Protein AF-A0A5B8VQQ8-F1 (afdb_monomer_lite)

Radius of gyration: 21.77 Å; chains: 1; bounding box: 50×28×65 Å

pLDDT: mean 85.24, std 14.58, range [33.19, 98.25]

InterPro domains:
  IPR009620 Uncharacterised protein family UPF0236 [PF06782] (16-165)

Foldseek 3Di:
DDDPPPPPPPPAAEDEEQLDPVVVVVCCVVPVRHQAAYAPVSLLVLLLVLCVVPDDPVVSVVVSVVCSVCLLQLNLVVVLVVLVVSCVVCVVSVVSSVVSSVSSVVCSSNSSNNVCVVVVHDRHCVVVVVCCCVLQCVPQVDPPDDDDPVRSVVSSVCSCCVVVVVNVVVVVVVVVVD

Organism: NCBI:txid496057

Secondary structure (DSSP, 8-state):
----GGGS--PPPEEEE---HHHHHHHHHH-TT-EEEE-HHHHHHHHHHHHTTTS-HHHHHHHHHHHHHHHHTT-HHHHHHHHHHHHHH-GGGHHHHHHHHHHHHHHGGG--HHHHHHTT---SSHHHHHHHIIIIIHHHSSTT----HHHHHHHHHHHHHHHTT-HHHHHHHHHHH-

Sequence (178 aa):
MEAHIDEIPKKKRVFLCDGATWIWNRVEDSYQDSVQIVDYFHAKEHLSDVVSPILTKQEKSGWLKGQEAHLFQDDVQAVIKELNRLKKIQPKQEDLLEREINYFTKHEHRMQYGSFRKKGYLIGSGPIESAHRKVIQQRLKLSGQRWTMAGLQAMVTLRVAYLSGEWPLLIDLIKKAS

Structure (mmCIF, N/CA/C/O backbone):
data_AF-A0A5B8VQQ8-F1
#
_entry.id   AF-A0A5B8VQQ8-F1
#
loop_
_atom_site.group_PDB
_atom_site.id
_atom_site.type_symbol
_atom_site.label_atom_id
_atom_site.label_alt_id
_atom_site.label_comp_id
_atom_site.label_asym_id
_atom_site.label_entity_id
_atom_site.label_seq_id
_atom_site.pdbx_PDB_ins_code
_atom_site.Cartn_x
_atom_site.Cartn_y
_atom_site.Cartn_z
_atom_site.occupancy
_atom_site.B_iso_or_equiv
_atom_site.auth_seq_id
_atom_site.auth_comp_id
_atom_site.auth_asym_id
_atom_site.auth_atom_id
_atom_site.pdbx_PDB_model_num
ATOM 1 N N . MET A 1 1 ? 13.885 5.210 -44.128 1.00 33.25 1 MET A N 1
ATOM 2 C CA . MET A 1 1 ? 13.246 3.941 -43.727 1.00 33.25 1 MET A CA 1
ATOM 3 C C . MET A 1 1 ? 12.610 4.193 -42.373 1.00 33.25 1 MET A C 1
ATOM 5 O O . MET A 1 1 ? 13.240 3.985 -41.344 1.00 33.25 1 MET A O 1
ATOM 9 N N . GLU A 1 2 ? 11.432 4.811 -42.398 1.00 33.19 2 GLU A N 1
ATOM 10 C CA . GLU A 1 2 ? 10.633 5.096 -41.207 1.00 33.19 2 GLU A CA 1
ATOM 11 C C . GLU A 1 2 ? 10.050 3.770 -40.725 1.00 33.19 2 GLU A C 1
ATOM 13 O O . GLU A 1 2 ? 9.236 3.151 -41.406 1.00 33.19 2 GLU A O 1
ATOM 18 N N . ALA A 1 3 ? 10.546 3.274 -39.594 1.00 33.41 3 ALA A N 1
ATOM 19 C CA . ALA A 1 3 ? 9.951 2.122 -38.944 1.00 33.41 3 ALA A CA 1
ATOM 20 C C . ALA A 1 3 ? 8.614 2.572 -38.343 1.00 33.41 3 ALA A C 1
ATOM 22 O O . ALA A 1 3 ? 8.590 3.301 -37.353 1.00 33.41 3 ALA A O 1
ATOM 23 N N . HIS A 1 4 ? 7.517 2.162 -38.978 1.00 34.03 4 HIS A N 1
ATOM 24 C CA . HIS A 1 4 ? 6.164 2.289 -38.452 1.00 34.03 4 HIS A CA 1
ATOM 25 C C . HIS A 1 4 ? 6.105 1.703 -37.033 1.00 34.03 4 HIS A C 1
ATOM 27 O O . HIS A 1 4 ? 6.290 0.506 -36.829 1.00 34.03 4 HIS A O 1
ATOM 33 N N . ILE A 1 5 ? 5.844 2.561 -36.044 1.00 44.19 5 ILE A N 1
ATOM 34 C CA . ILE A 1 5 ? 5.655 2.198 -34.625 1.00 44.19 5 ILE A CA 1
ATOM 35 C C . ILE A 1 5 ? 4.228 1.634 -34.396 1.00 44.19 5 ILE A C 1
ATOM 37 O O . ILE A 1 5 ? 3.821 1.356 -33.271 1.00 44.19 5 ILE A O 1
ATOM 41 N N . ASP A 1 6 ? 3.458 1.415 -35.465 1.00 42.09 6 ASP A N 1
ATOM 42 C CA . ASP A 1 6 ? 2.030 1.081 -35.403 1.00 42.09 6 ASP A CA 1
ATOM 43 C C . ASP A 1 6 ? 1.725 -0.397 -35.086 1.00 42.09 6 ASP A C 1
ATOM 45 O O . ASP A 1 6 ? 0.577 -0.735 -34.808 1.00 42.09 6 ASP A O 1
ATOM 49 N N . GLU A 1 7 ? 2.732 -1.279 -35.047 1.00 41.44 7 GLU A N 1
ATOM 50 C CA . GLU A 1 7 ? 2.549 -2.721 -34.786 1.00 41.44 7 GLU A CA 1
ATOM 51 C C . GLU A 1 7 ? 3.047 -3.199 -33.412 1.00 41.44 7 GLU A C 1
ATOM 53 O O . GLU A 1 7 ? 3.197 -4.398 -33.174 1.00 41.44 7 GLU A O 1
ATOM 58 N N . ILE A 1 8 ? 3.269 -2.301 -32.446 1.00 44.38 8 ILE A N 1
ATOM 59 C CA . ILE A 1 8 ? 3.378 -2.752 -31.052 1.00 44.38 8 ILE A CA 1
ATOM 60 C C . ILE A 1 8 ? 1.946 -3.028 -30.576 1.00 44.38 8 ILE A C 1
ATOM 62 O O . ILE A 1 8 ? 1.153 -2.084 -30.519 1.00 44.38 8 ILE A O 1
ATOM 66 N N . PRO A 1 9 ? 1.579 -4.275 -30.202 1.00 47.62 9 PRO A N 1
ATOM 67 C CA . PRO A 1 9 ? 0.257 -4.553 -29.650 1.00 47.62 9 PRO A CA 1
ATOM 68 C C . PRO A 1 9 ? -0.009 -3.539 -28.545 1.00 47.62 9 PRO A C 1
ATOM 70 O O . PRO A 1 9 ? 0.894 -3.317 -27.733 1.00 47.62 9 PRO A O 1
ATOM 73 N N . LYS A 1 10 ? -1.198 -2.917 -28.500 1.00 54.34 10 LYS A N 1
ATOM 74 C CA . LYS A 1 10 ? -1.603 -2.037 -27.390 1.00 54.34 10 LYS A CA 1
ATOM 75 C C . LYS A 1 10 ? -1.572 -2.852 -26.092 1.00 54.34 10 LYS A C 1
ATOM 77 O O . LYS A 1 10 ? -2.581 -3.390 -25.645 1.00 54.34 10 LYS A O 1
ATOM 82 N N . LYS A 1 11 ? -0.384 -3.005 -25.505 1.00 68.31 11 LYS A N 1
ATOM 83 C CA . LYS A 1 11 ? -0.168 -3.713 -24.253 1.00 68.31 11 LYS A CA 1
ATOM 84 C C . LYS A 1 11 ? -0.901 -2.901 -23.205 1.00 68.31 11 LYS A C 1
ATOM 86 O O . LYS A 1 11 ? -0.676 -1.697 -23.074 1.00 68.31 11 LYS A O 1
ATOM 91 N N . LYS A 1 12 ? -1.808 -3.561 -22.487 1.00 78.25 12 LYS A N 1
ATOM 92 C CA . LYS A 1 12 ? -2.544 -2.938 -21.393 1.00 78.25 12 LYS A CA 1
ATOM 93 C C . LYS A 1 12 ? -1.530 -2.369 -20.401 1.00 78.25 12 LYS A C 1
ATOM 95 O O . LYS A 1 12 ? -0.709 -3.112 -19.866 1.00 78.25 12 LYS A O 1
ATOM 100 N N . ARG A 1 13 ? -1.540 -1.046 -20.224 1.00 89.62 13 ARG A N 1
ATOM 101 C CA . ARG A 1 13 ? -0.601 -0.348 -19.340 1.00 89.62 13 ARG A CA 1
ATOM 102 C C . ARG A 1 13 ? -0.995 -0.643 -17.898 1.00 89.62 13 ARG A C 1
ATOM 104 O O . ARG A 1 13 ? -2.167 -0.510 -17.553 1.00 89.62 13 ARG A O 1
ATOM 111 N N . VAL A 1 14 ? -0.029 -1.058 -17.085 1.00 90.94 14 VAL A N 1
ATOM 112 C CA . VAL A 1 14 ? -0.219 -1.328 -15.658 1.00 90.94 14 VAL A CA 1
ATOM 113 C C . VAL A 1 14 ? 0.677 -0.372 -14.882 1.00 90.94 14 VAL A C 1
ATOM 115 O O . VAL A 1 14 ? 1.889 -0.370 -15.089 1.00 90.94 14 VAL A O 1
ATOM 118 N N . PHE A 1 15 ? 0.082 0.437 -14.013 1.00 92.44 15 PHE A N 1
ATOM 119 C CA . PHE A 1 15 ? 0.778 1.343 -13.109 1.00 92.44 15 PHE A CA 1
ATOM 120 C C . PHE A 1 15 ? 0.727 0.771 -11.699 1.00 92.44 15 PHE A C 1
ATOM 122 O O . PHE A 1 15 ? -0.353 0.497 -11.181 1.00 92.44 15 PHE A O 1
ATOM 129 N N . LEU A 1 16 ? 1.901 0.595 -11.101 1.00 92.12 16 LEU A N 1
ATOM 130 C CA . LEU A 1 16 ? 2.080 0.168 -9.720 1.00 92.12 16 LEU A CA 1
ATOM 131 C C . LEU A 1 16 ? 2.689 1.336 -8.943 1.00 92.12 16 LEU A C 1
ATOM 133 O O . LEU A 1 16 ? 3.808 1.748 -9.257 1.00 92.12 16 LEU A O 1
ATOM 137 N N . CYS A 1 17 ? 1.947 1.911 -7.998 1.00 91.00 17 CYS A N 1
ATOM 138 C CA . CYS A 1 17 ? 2.344 3.144 -7.306 1.00 91.00 17 CYS A CA 1
ATOM 139 C C . CYS A 1 17 ? 1.969 3.114 -5.819 1.00 91.00 17 CYS A C 1
ATOM 141 O O . CYS A 1 17 ? 1.118 2.340 -5.398 1.00 91.00 17 CYS A O 1
ATOM 143 N N . ASP A 1 18 ? 2.570 3.999 -5.031 1.00 86.19 18 ASP A N 1
ATOM 144 C CA . ASP A 1 18 ? 2.410 4.089 -3.572 1.00 86.19 18 ASP A CA 1
ATOM 145 C C . ASP A 1 18 ? 1.076 4.695 -3.098 1.00 86.19 18 ASP A C 1
ATOM 147 O O . ASP A 1 18 ? 0.878 4.887 -1.915 1.00 86.19 18 ASP A O 1
ATOM 151 N N . GLY A 1 19 ? 0.130 5.033 -3.972 1.00 81.31 19 GLY A N 1
ATOM 152 C CA . GLY A 1 19 ? -1.118 5.650 -3.510 1.00 81.31 19 GLY A CA 1
ATOM 153 C C . GLY A 1 19 ? -1.122 7.185 -3.534 1.00 81.31 19 GLY A C 1
ATOM 154 O O . GLY A 1 19 ? -2.193 7.772 -3.376 1.00 81.31 19 GLY A O 1
ATOM 155 N N . ALA A 1 20 ? 0.000 7.860 -3.815 1.00 84.94 20 ALA A N 1
ATOM 156 C CA . ALA A 1 20 ? 0.044 9.321 -3.832 1.00 84.94 20 ALA A CA 1
ATOM 157 C C . ALA A 1 20 ? -0.900 9.929 -4.889 1.00 84.94 20 ALA A C 1
ATOM 159 O O . ALA A 1 20 ? -0.809 9.653 -6.086 1.00 84.94 20 ALA A O 1
ATOM 160 N N . THR A 1 21 ? -1.800 10.816 -4.444 1.00 87.38 21 THR A N 1
ATOM 161 C CA . THR A 1 21 ? -2.879 11.382 -5.283 1.00 87.38 21 THR A CA 1
ATOM 162 C C . THR A 1 21 ? -2.364 12.034 -6.569 1.00 87.38 21 THR A C 1
ATOM 164 O O . THR A 1 21 ? -2.949 11.838 -7.627 1.00 87.38 21 THR A O 1
ATOM 167 N N . TRP A 1 22 ? -1.249 12.766 -6.509 1.00 85.81 22 TRP A N 1
ATOM 168 C CA . TRP A 1 22 ? -0.685 13.442 -7.682 1.00 85.81 22 TRP A CA 1
ATOM 169 C C . TRP A 1 22 ? -0.199 12.464 -8.766 1.00 85.81 22 TRP A C 1
ATOM 171 O O . TRP A 1 22 ? -0.234 12.805 -9.948 1.00 85.81 22 TRP A O 1
ATOM 181 N N . ILE A 1 23 ? 0.220 11.249 -8.386 1.00 86.31 23 ILE A N 1
ATOM 182 C CA . ILE A 1 23 ? 0.601 10.199 -9.338 1.00 86.31 23 ILE A CA 1
ATOM 183 C C . ILE A 1 23 ? -0.648 9.700 -10.056 1.00 86.31 23 ILE A C 1
ATOM 185 O O . ILE A 1 23 ? -0.650 9.617 -11.282 1.00 86.31 23 ILE A O 1
ATOM 189 N N . TRP A 1 24 ? -1.720 9.423 -9.311 1.00 90.94 24 TRP A N 1
ATOM 190 C CA . TRP A 1 24 ? -2.969 8.934 -9.891 1.00 90.94 24 TRP A CA 1
ATOM 191 C C . TRP A 1 24 ? -3.612 9.937 -10.828 1.00 90.94 24 TRP A C 1
ATOM 193 O O . TRP A 1 24 ? -3.954 9.549 -11.938 1.00 90.94 24 TRP A O 1
ATOM 203 N N . ASN A 1 25 ? -3.665 11.213 -10.443 1.00 88.69 25 ASN A N 1
ATOM 204 C CA . ASN A 1 25 ? -4.177 12.267 -11.317 1.00 88.69 25 ASN A CA 1
ATOM 205 C C . ASN A 1 25 ? -3.416 12.270 -12.652 1.00 88.69 25 ASN A C 1
ATOM 207 O O . ASN A 1 25 ? -4.014 12.224 -13.718 1.00 88.69 25 ASN A O 1
ATOM 211 N N . ARG A 1 26 ? -2.078 12.193 -12.607 1.00 88.31 26 ARG A N 1
ATOM 212 C CA . ARG A 1 26 ? -1.256 12.151 -13.822 1.00 88.31 26 ARG A CA 1
ATOM 213 C C . ARG A 1 26 ? -1.492 10.895 -14.664 1.00 88.31 26 ARG A C 1
ATOM 215 O O . ARG A 1 26 ? -1.458 10.970 -15.894 1.00 88.31 26 ARG A O 1
ATOM 222 N N . VAL A 1 27 ? -1.678 9.740 -14.022 1.00 88.88 27 VAL A N 1
ATOM 223 C CA . VAL A 1 27 ? -1.980 8.478 -14.712 1.00 88.88 27 VAL A CA 1
ATOM 224 C C . VAL A 1 27 ? -3.355 8.545 -15.370 1.00 88.88 27 VAL A C 1
ATOM 226 O O . VAL A 1 27 ? -3.474 8.157 -16.525 1.00 88.88 27 VAL A O 1
ATOM 229 N N . GLU A 1 28 ? -4.365 9.063 -14.682 1.00 88.81 28 GLU A N 1
ATOM 230 C CA . GLU A 1 28 ? -5.724 9.221 -15.206 1.00 88.81 28 GLU A CA 1
ATOM 231 C C . GLU A 1 28 ? -5.767 10.219 -16.371 1.00 88.81 28 GLU A C 1
ATOM 233 O O . GLU A 1 28 ? -6.334 9.898 -17.416 1.00 88.81 28 GLU A O 1
ATOM 238 N N . ASP A 1 29 ? -5.077 11.357 -16.249 1.00 88.06 29 ASP A N 1
ATOM 239 C CA . ASP A 1 29 ? -4.995 12.387 -17.293 1.00 88.06 29 ASP A CA 1
ATOM 240 C C . ASP A 1 29 ? -4.331 11.867 -18.577 1.00 88.06 29 ASP A C 1
ATOM 242 O O . ASP A 1 29 ? -4.709 12.238 -19.687 1.00 88.06 29 ASP A O 1
ATOM 246 N N . SER A 1 30 ? -3.319 11.004 -18.437 1.00 87.06 30 SER A N 1
ATOM 247 C CA . SER A 1 30 ? -2.506 10.534 -19.568 1.00 87.06 30 SER A CA 1
ATOM 248 C C . SER A 1 30 ? -2.933 9.162 -20.108 1.00 87.06 30 SER A C 1
ATOM 250 O O . SER A 1 30 ? -2.654 8.831 -21.262 1.00 87.06 30 SER A O 1
ATOM 252 N N . TYR A 1 31 ? -3.555 8.322 -19.274 1.00 85.44 31 TYR A N 1
ATOM 253 C CA . TYR A 1 31 ? -3.722 6.884 -19.503 1.00 85.44 31 TYR A CA 1
ATOM 254 C C . TYR A 1 31 ? -5.039 6.338 -18.925 1.00 85.44 31 TYR A C 1
ATOM 256 O O . TYR A 1 31 ? -5.041 5.466 -18.051 1.00 85.44 31 TYR A O 1
ATOM 264 N N . GLN A 1 32 ? -6.159 6.800 -19.478 1.00 80.00 32 GLN A N 1
ATOM 265 C CA . GLN A 1 32 ? -7.517 6.469 -19.022 1.00 80.00 32 GLN A CA 1
ATOM 266 C C . GLN A 1 32 ? -7.831 4.955 -18.991 1.00 80.00 32 GLN A C 1
ATOM 268 O O . GLN A 1 32 ? -8.463 4.488 -18.052 1.00 80.00 32 GLN A O 1
ATOM 273 N N . ASP A 1 33 ? -7.310 4.160 -19.936 1.00 84.81 33 ASP A N 1
ATOM 274 C CA . ASP A 1 33 ? -7.560 2.702 -20.019 1.00 84.81 33 ASP A CA 1
ATOM 275 C C . ASP A 1 33 ? -6.546 1.831 -19.244 1.00 84.81 33 ASP A C 1
ATOM 277 O O . ASP A 1 33 ? -6.360 0.636 -19.522 1.00 84.81 33 ASP A O 1
ATOM 281 N N . SER A 1 34 ? -5.814 2.424 -18.301 1.00 90.81 34 SER A N 1
ATOM 282 C CA . SER A 1 34 ? -4.756 1.725 -17.572 1.00 90.81 34 SER A CA 1
ATOM 283 C C . SER A 1 34 ? -5.261 0.929 -16.367 1.00 90.81 34 SER A C 1
ATOM 285 O O . SER A 1 34 ? -6.253 1.262 -15.725 1.00 90.81 34 SER A O 1
ATOM 287 N N . VAL A 1 35 ? -4.553 -0.154 -16.037 1.00 93.38 35 VAL A N 1
ATOM 288 C CA . VAL A 1 35 ? -4.721 -0.843 -14.753 1.00 93.38 35 VAL A CA 1
ATOM 289 C C . VAL A 1 35 ? -3.896 -0.095 -13.720 1.00 93.38 35 VAL A C 1
ATOM 291 O O . VAL A 1 35 ? -2.695 0.082 -13.904 1.00 93.38 35 VAL A O 1
ATOM 294 N N . GLN A 1 36 ? -4.531 0.311 -12.632 1.00 95.06 36 GLN A N 1
ATOM 295 C CA . GLN A 1 36 ? -3.895 1.032 -11.539 1.00 95.06 36 GLN A CA 1
ATOM 296 C C . GLN A 1 36 ? -3.877 0.137 -10.304 1.00 95.06 36 GLN A C 1
ATOM 298 O O . GLN A 1 36 ? -4.922 -0.353 -9.882 1.00 95.06 36 GLN A O 1
ATOM 303 N N . ILE A 1 37 ? -2.690 -0.097 -9.754 1.00 95.88 37 ILE A N 1
ATOM 304 C CA . ILE A 1 37 ? -2.462 -0.991 -8.622 1.00 95.88 37 ILE A CA 1
ATOM 305 C C . ILE A 1 37 ? -1.712 -0.206 -7.550 1.00 95.88 37 ILE A C 1
ATOM 307 O O . ILE A 1 37 ? -0.639 0.339 -7.809 1.00 95.88 37 ILE A O 1
ATOM 311 N N . VAL A 1 38 ? -2.273 -0.138 -6.347 1.00 96.12 38 VAL A N 1
ATOM 312 C CA . VAL A 1 38 ? -1.525 0.363 -5.189 1.00 96.12 38 VAL A CA 1
ATOM 313 C C . VAL A 1 38 ? -0.499 -0.685 -4.792 1.00 96.12 38 VAL A C 1
ATOM 315 O O . VAL A 1 38 ? -0.787 -1.875 -4.822 1.00 96.12 38 VAL A O 1
ATOM 318 N N . ASP A 1 39 ? 0.703 -0.262 -4.426 1.00 94.75 39 ASP A N 1
ATOM 319 C CA . ASP A 1 39 ? 1.725 -1.177 -3.947 1.00 94.75 39 ASP A CA 1
ATOM 320 C C . ASP A 1 39 ? 1.270 -1.906 -2.676 1.00 94.75 39 ASP A C 1
ATOM 322 O O . ASP A 1 39 ? 0.981 -1.288 -1.649 1.00 94.75 39 ASP A O 1
ATOM 326 N N . TYR A 1 40 ? 1.244 -3.237 -2.739 1.00 93.81 40 TYR A N 1
ATOM 327 C CA . TYR A 1 40 ? 0.872 -4.090 -1.617 1.00 93.81 40 TYR A CA 1
ATOM 328 C C . TYR A 1 40 ? 1.705 -3.833 -0.355 1.00 93.81 40 TYR A C 1
ATOM 330 O O . TYR A 1 40 ? 1.154 -3.817 0.747 1.00 93.81 40 TYR A O 1
ATOM 338 N N . PHE A 1 41 ? 3.019 -3.634 -0.487 1.00 90.38 41 PHE A N 1
ATOM 339 C CA . PHE A 1 41 ? 3.874 -3.382 0.672 1.00 90.38 41 PHE A CA 1
ATOM 340 C C . PHE A 1 41 ? 3.556 -2.032 1.302 1.00 90.38 41 PHE A C 1
ATOM 342 O O . PHE A 1 41 ? 3.513 -1.943 2.526 1.00 90.38 41 PHE A O 1
ATOM 349 N N . HIS A 1 42 ? 3.210 -1.035 0.490 1.00 92.69 42 HIS A N 1
ATOM 350 C CA . HIS A 1 42 ? 2.774 0.257 0.998 1.00 92.69 42 HIS A CA 1
ATOM 351 C C . HIS A 1 42 ? 1.405 0.176 1.687 1.00 92.69 42 HIS A C 1
ATOM 353 O O . HIS A 1 42 ? 1.233 0.650 2.806 1.00 92.69 42 HIS A O 1
ATOM 359 N N . ALA A 1 43 ? 0.432 -0.521 1.091 1.00 94.44 43 ALA A N 1
ATOM 360 C CA . ALA A 1 43 ? -0.853 -0.781 1.745 1.00 94.44 43 ALA A CA 1
ATOM 361 C C . ALA A 1 43 ? -0.679 -1.513 3.093 1.00 94.44 43 ALA A C 1
ATOM 363 O O . ALA A 1 43 ? -1.367 -1.217 4.069 1.00 94.44 43 ALA A O 1
ATOM 364 N N . LYS A 1 44 ? 0.278 -2.444 3.176 1.00 94.00 44 LYS A N 1
ATOM 365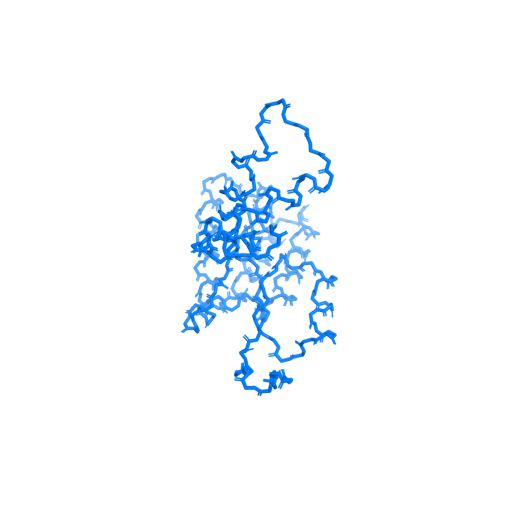 C CA . LYS A 1 44 ? 0.630 -3.134 4.421 1.00 94.00 44 LYS A CA 1
ATOM 366 C C . LYS A 1 44 ? 1.309 -2.214 5.444 1.00 94.00 44 LYS A C 1
ATOM 368 O O . LYS A 1 44 ? 1.057 -2.378 6.637 1.00 94.00 44 LYS A O 1
ATOM 373 N N . GLU A 1 45 ? 2.148 -1.273 5.016 1.00 93.19 45 GLU A N 1
ATOM 374 C CA . GLU A 1 45 ? 2.736 -0.245 5.891 1.00 93.19 45 GLU A CA 1
ATOM 375 C C . GLU A 1 45 ? 1.644 0.614 6.533 1.00 93.19 45 GLU A C 1
ATOM 377 O O . GLU A 1 45 ? 1.599 0.703 7.758 1.00 93.19 45 GLU A O 1
ATOM 382 N N . HIS A 1 46 ? 0.679 1.099 5.745 1.00 95.62 46 HIS A N 1
ATOM 383 C CA . HIS A 1 46 ? -0.501 1.813 6.251 1.00 95.62 46 HIS A CA 1
ATOM 384 C C . HIS A 1 46 ? -1.234 1.030 7.358 1.00 95.62 46 HIS A C 1
ATOM 386 O O . HIS A 1 46 ? -1.487 1.555 8.446 1.00 95.62 46 HIS A O 1
ATOM 392 N N . LEU A 1 47 ? -1.514 -0.261 7.126 1.00 96.50 47 LEU A N 1
ATOM 393 C CA . LEU A 1 47 ? -2.133 -1.134 8.134 1.00 96.50 47 LEU A CA 1
ATOM 394 C C . LEU A 1 47 ? -1.252 -1.350 9.364 1.00 96.50 47 LEU A C 1
ATOM 396 O O . LEU A 1 47 ? -1.751 -1.443 10.482 1.00 96.50 47 LEU A O 1
ATOM 400 N N . SER A 1 48 ? 0.057 -1.479 9.174 1.00 95.44 48 SER A N 1
ATOM 401 C CA . SER A 1 48 ? 1.010 -1.657 10.264 1.00 95.44 48 SER A CA 1
ATOM 402 C C . SER A 1 48 ? 1.053 -0.422 11.157 1.00 95.44 48 SER A C 1
ATOM 404 O O . SER A 1 48 ? 1.060 -0.550 12.385 1.00 95.44 48 SER A O 1
ATOM 406 N N . ASP A 1 49 ? 1.096 0.758 10.559 1.00 94.56 49 ASP A N 1
ATOM 407 C CA . ASP A 1 49 ? 1.352 2.005 11.265 1.00 94.56 49 ASP A CA 1
ATOM 408 C C . ASP A 1 49 ? 0.128 2.444 12.064 1.00 94.56 49 ASP A C 1
ATOM 410 O O . ASP A 1 49 ? 0.263 2.796 13.237 1.00 94.56 49 ASP A O 1
ATOM 414 N N . VAL A 1 50 ? -1.073 2.287 11.499 1.00 95.75 50 VAL A N 1
ATOM 415 C CA . VAL A 1 50 ? -2.332 2.654 12.166 1.00 95.75 50 VAL A CA 1
ATOM 416 C C . VAL A 1 50 ? -2.605 1.843 13.427 1.00 95.75 50 VAL A C 1
ATOM 418 O O . VAL A 1 50 ? -3.105 2.381 14.412 1.00 95.75 50 VAL A O 1
ATOM 421 N N . VAL A 1 51 ? -2.235 0.558 13.437 1.00 94.94 51 VAL A N 1
ATOM 422 C CA . VAL A 1 51 ? -2.469 -0.317 14.595 1.00 94.94 51 VAL A CA 1
ATOM 423 C C . VAL A 1 51 ? -1.299 -0.362 15.572 1.00 94.94 51 VAL A C 1
ATOM 425 O O . VAL A 1 51 ? -1.461 -0.876 16.674 1.00 94.94 51 VAL A O 1
ATOM 428 N N . SER A 1 52 ? -0.128 0.180 15.218 1.00 94.94 52 SER A N 1
ATOM 429 C CA . SER A 1 52 ? 1.041 0.228 16.112 1.00 94.94 52 SER A CA 1
ATOM 430 C C . SER A 1 52 ? 0.783 0.905 17.464 1.00 94.94 52 SER A C 1
ATOM 432 O O . SER A 1 52 ? 1.248 0.368 18.467 1.00 94.94 52 SER A O 1
ATOM 434 N N . PRO A 1 53 ? 0.062 2.042 17.543 1.00 93.94 53 PRO A N 1
ATOM 435 C CA . PRO A 1 53 ? -0.268 2.655 18.829 1.00 93.94 53 PRO A CA 1
ATOM 436 C C . PRO A 1 53 ? -1.449 1.982 19.551 1.00 93.94 53 PRO A C 1
ATOM 438 O O . PRO A 1 53 ? -1.751 2.360 20.679 1.00 93.94 53 PRO A O 1
ATOM 441 N N . ILE A 1 54 ? -2.131 1.023 18.913 1.00 93.56 54 ILE A N 1
ATOM 442 C CA . ILE A 1 54 ? -3.379 0.415 19.404 1.00 93.56 54 ILE A CA 1
ATOM 443 C C . ILE A 1 54 ? -3.153 -1.006 19.928 1.00 93.56 54 ILE A C 1
ATOM 445 O O . ILE A 1 54 ? -3.726 -1.391 20.944 1.00 93.56 54 ILE A O 1
ATOM 449 N N . LEU A 1 55 ? -2.355 -1.798 19.211 1.00 93.12 55 LEU A N 1
ATOM 450 C CA . LEU A 1 55 ? -2.166 -3.224 19.450 1.00 93.12 55 LEU A CA 1
ATOM 451 C C . LEU A 1 55 ? -0.764 -3.508 19.973 1.00 93.12 55 LEU A C 1
ATOM 453 O O . LEU A 1 55 ? 0.224 -2.908 19.542 1.00 93.12 55 LEU A O 1
ATOM 457 N N . THR A 1 56 ? -0.652 -4.512 20.839 1.00 94.00 56 THR A N 1
ATOM 458 C CA . THR A 1 56 ? 0.657 -5.051 21.210 1.00 94.00 56 THR A CA 1
ATOM 459 C C . THR A 1 56 ? 1.340 -5.693 20.001 1.00 94.00 56 THR A C 1
ATOM 461 O O . THR A 1 56 ? 0.710 -6.080 19.014 1.00 94.00 56 THR A O 1
ATOM 464 N N . LYS A 1 57 ? 2.662 -5.887 20.079 1.00 89.69 57 LYS A N 1
ATOM 465 C CA . LYS A 1 57 ? 3.442 -6.526 19.004 1.00 89.69 57 LYS A CA 1
ATOM 466 C C . LYS A 1 57 ? 2.900 -7.912 18.613 1.00 89.69 57 LYS A C 1
ATOM 468 O O . LYS A 1 57 ? 2.948 -8.275 17.437 1.00 89.69 57 LYS A O 1
ATOM 473 N N . GLN A 1 58 ? 2.399 -8.678 19.584 1.00 90.00 58 GLN A N 1
ATOM 474 C CA . GLN A 1 58 ? 1.853 -10.016 19.354 1.00 90.00 58 GLN A CA 1
ATOM 475 C C . GLN A 1 58 ? 0.495 -9.957 18.642 1.00 90.00 58 GLN A C 1
ATOM 477 O O . GLN A 1 58 ? 0.312 -10.635 17.630 1.00 90.00 58 GLN A O 1
ATOM 482 N N . GLU A 1 59 ? -0.416 -9.104 19.112 1.00 92.94 59 GLU A N 1
ATOM 483 C CA . GLU A 1 59 ? -1.734 -8.897 18.497 1.00 92.94 59 GLU A CA 1
ATOM 484 C C . GLU A 1 59 ? -1.610 -8.332 17.083 1.00 92.94 59 GLU A C 1
ATOM 486 O O . GLU A 1 59 ? -2.244 -8.839 16.158 1.00 92.94 59 GLU A O 1
ATOM 491 N N . LYS A 1 60 ? -0.724 -7.346 16.891 1.00 93.50 60 LYS A N 1
ATOM 492 C CA . LYS A 1 60 ? -0.458 -6.715 15.594 1.00 93.50 60 LYS A CA 1
ATOM 493 C C . LYS A 1 60 ? -0.095 -7.739 14.522 1.00 93.50 60 LYS A C 1
ATOM 495 O O . LYS A 1 60 ? -0.608 -7.665 13.413 1.00 93.50 60 LYS A O 1
ATOM 500 N N . SER A 1 61 ? 0.771 -8.704 14.835 1.00 91.62 61 SER A N 1
ATOM 501 C CA . SER A 1 61 ? 1.190 -9.730 13.870 1.00 91.62 61 SER A CA 1
ATOM 502 C C . SER A 1 61 ? 0.021 -10.613 13.416 1.00 91.62 61 SER A C 1
ATOM 504 O O . SER A 1 61 ? -0.144 -10.858 12.221 1.00 91.62 61 SER A O 1
ATOM 506 N N . GLY A 1 62 ? -0.814 -11.066 14.358 1.00 93.12 62 GLY A N 1
ATOM 507 C CA . GLY A 1 62 ? -2.000 -11.869 14.044 1.00 93.12 62 GLY A CA 1
ATOM 508 C C . GLY A 1 62 ? -3.047 -11.072 13.267 1.00 93.12 62 GLY A C 1
ATOM 509 O O . GLY A 1 62 ? -3.568 -11.548 12.260 1.00 93.12 62 GLY A O 1
ATOM 510 N N . TRP A 1 63 ? -3.288 -9.833 13.693 1.00 96.19 63 TRP A N 1
ATOM 511 C CA . TRP A 1 63 ? -4.231 -8.928 13.050 1.00 96.19 63 TRP A CA 1
ATOM 512 C C . TRP A 1 63 ? -3.825 -8.607 11.608 1.00 96.19 63 TRP A C 1
ATOM 514 O O . TRP A 1 63 ? -4.644 -8.754 10.700 1.00 96.19 63 TRP A O 1
ATOM 524 N N . LEU A 1 64 ? -2.549 -8.268 11.378 1.00 95.19 64 LEU A N 1
ATOM 525 C CA . LEU A 1 64 ? -2.018 -7.995 10.040 1.00 95.19 64 LEU A CA 1
ATOM 526 C C . LEU A 1 64 ? -2.188 -9.196 9.112 1.00 95.19 64 LEU A C 1
ATOM 528 O O . LEU A 1 64 ? -2.664 -9.020 7.999 1.00 95.19 64 LEU A O 1
ATOM 532 N N . LYS A 1 65 ? -1.892 -10.420 9.569 1.00 94.31 65 LYS A N 1
ATOM 533 C CA . LYS A 1 65 ? -2.111 -11.631 8.756 1.00 94.31 65 LYS A CA 1
ATOM 534 C C . LYS A 1 65 ? -3.568 -11.790 8.316 1.00 94.31 65 LYS A C 1
ATOM 536 O O . LYS A 1 65 ? -3.809 -12.209 7.187 1.00 94.31 65 LYS A O 1
ATOM 541 N N . GLY A 1 66 ? -4.521 -11.454 9.187 1.00 96.00 66 GLY A N 1
ATOM 542 C CA . GLY A 1 66 ? -5.944 -11.441 8.842 1.00 96.00 66 GLY A CA 1
ATOM 543 C C . GLY A 1 66 ? -6.253 -10.434 7.734 1.00 96.00 66 GLY A C 1
ATOM 544 O O . GLY A 1 66 ? -6.870 -10.791 6.734 1.00 96.00 66 GLY A O 1
ATOM 545 N N . GLN A 1 67 ? -5.748 -9.204 7.857 1.00 97.06 67 GLN A N 1
ATOM 546 C CA . GLN A 1 67 ? -5.965 -8.168 6.841 1.00 97.06 67 GLN A CA 1
ATOM 547 C C . GLN A 1 67 ? -5.286 -8.499 5.508 1.00 97.06 67 GLN A C 1
ATOM 549 O O . GLN A 1 67 ? -5.874 -8.297 4.451 1.00 97.06 67 GLN A O 1
ATOM 554 N N . GLU A 1 68 ? -4.079 -9.067 5.540 1.00 94.38 68 GLU A N 1
ATOM 555 C CA . GLU A 1 68 ? -3.387 -9.545 4.339 1.00 94.38 68 GLU A CA 1
ATOM 556 C C . GLU A 1 68 ? -4.230 -10.591 3.597 1.00 94.38 68 GLU A C 1
ATOM 558 O O . GLU A 1 68 ? -4.351 -10.533 2.374 1.00 94.38 68 GLU A O 1
ATOM 563 N N . ALA A 1 69 ? -4.864 -11.518 4.324 1.00 95.88 69 ALA A N 1
ATOM 564 C CA . ALA A 1 69 ? -5.741 -12.516 3.722 1.00 95.88 69 ALA A CA 1
ATOM 565 C C . ALA A 1 69 ? -6.953 -11.880 3.021 1.00 95.88 69 ALA A C 1
ATOM 567 O O . ALA A 1 69 ? -7.262 -12.282 1.899 1.00 95.88 69 ALA A O 1
ATOM 568 N N . HIS A 1 70 ? -7.589 -10.876 3.635 1.00 97.62 70 HIS A N 1
ATOM 569 C CA . HIS A 1 70 ? -8.684 -10.120 3.017 1.00 97.62 70 HIS A CA 1
ATOM 570 C C . HIS A 1 70 ? -8.229 -9.391 1.747 1.00 97.62 70 HIS A C 1
ATOM 572 O O . HIS A 1 70 ? -8.840 -9.546 0.691 1.00 97.62 70 HIS A O 1
ATOM 578 N N . LEU A 1 71 ? -7.095 -8.687 1.805 1.00 96.19 71 LEU A N 1
ATOM 579 C CA . LEU A 1 71 ? -6.509 -8.000 0.651 1.00 96.19 71 LEU A CA 1
ATOM 580 C C . LEU A 1 71 ? -6.221 -8.963 -0.515 1.00 96.19 71 LEU A C 1
ATOM 582 O O . LEU A 1 71 ? -6.531 -8.659 -1.665 1.00 96.19 71 LEU A O 1
ATOM 586 N N . PHE A 1 72 ? -5.678 -10.153 -0.244 1.00 95.50 72 PHE A N 1
ATOM 587 C CA . PHE A 1 72 ? -5.441 -11.165 -1.283 1.00 95.50 72 PHE A CA 1
ATOM 588 C C . PHE A 1 72 ? -6.713 -11.815 -1.840 1.00 95.50 72 PHE A C 1
ATOM 590 O O . PHE A 1 72 ? -6.645 -12.467 -2.885 1.00 95.50 72 PHE A O 1
ATOM 597 N N . GLN A 1 73 ? -7.846 -11.652 -1.161 1.00 97.19 73 GLN A N 1
ATOM 598 C CA . GLN A 1 73 ? -9.164 -12.122 -1.587 1.00 97.19 73 GLN A CA 1
ATOM 599 C C . GLN A 1 73 ? -10.007 -11.017 -2.236 1.00 97.19 73 GLN A C 1
ATOM 601 O O . GLN A 1 73 ? -11.178 -11.252 -2.510 1.00 97.19 73 GLN A O 1
ATOM 606 N N . ASP A 1 74 ? -9.412 -9.853 -2.521 1.00 97.50 74 ASP A N 1
ATOM 607 C CA . ASP A 1 74 ? -10.093 -8.666 -3.057 1.00 97.50 74 ASP A CA 1
ATOM 608 C C . ASP A 1 74 ? -11.130 -8.053 -2.088 1.00 97.50 74 ASP A C 1
ATOM 610 O O . ASP A 1 74 ? -11.965 -7.241 -2.478 1.00 97.50 74 ASP A O 1
ATOM 614 N N . ASP A 1 75 ? -11.051 -8.396 -0.800 1.00 97.38 75 ASP A N 1
ATOM 615 C CA . ASP A 1 75 ? -12.011 -8.005 0.235 1.00 97.38 75 ASP A CA 1
ATOM 616 C C . ASP A 1 75 ? -11.507 -6.805 1.055 1.00 97.38 75 ASP A C 1
ATOM 618 O O . ASP A 1 75 ? -11.277 -6.867 2.264 1.00 97.38 75 ASP A O 1
ATOM 622 N N . VAL A 1 76 ? -11.300 -5.673 0.379 1.00 97.50 76 VAL A N 1
ATOM 623 C CA . VAL A 1 76 ? -10.887 -4.418 1.036 1.00 97.50 76 VAL A CA 1
ATOM 624 C C . VAL A 1 76 ? 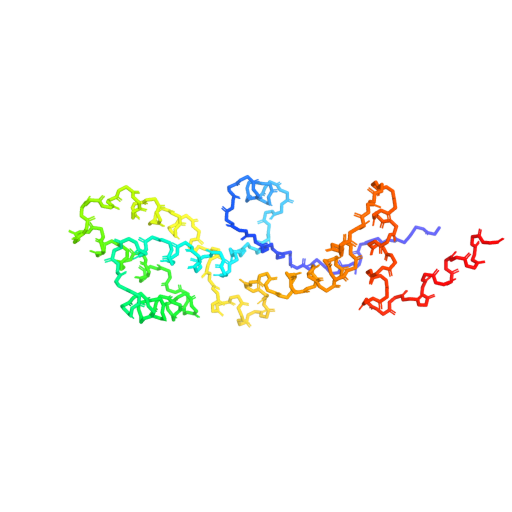-11.963 -3.932 2.020 1.00 97.50 76 VAL A C 1
ATOM 626 O O . VAL A 1 76 ? -11.649 -3.319 3.041 1.00 97.50 76 VAL A O 1
ATOM 629 N N . GLN A 1 77 ? -13.232 -4.260 1.770 1.00 97.81 77 GLN A N 1
ATOM 630 C CA . GLN A 1 77 ? -14.343 -3.906 2.653 1.00 97.81 77 GLN A CA 1
ATOM 631 C C . GLN A 1 77 ? -14.239 -4.564 4.029 1.00 97.81 77 GLN A C 1
ATOM 633 O O . GLN A 1 77 ? -14.527 -3.911 5.036 1.00 97.81 77 GLN A O 1
ATOM 638 N N . ALA A 1 78 ? -13.777 -5.814 4.123 1.00 97.94 78 ALA A N 1
ATOM 639 C CA . ALA A 1 78 ? -13.500 -6.422 5.422 1.00 97.94 78 ALA A CA 1
ATOM 640 C C . ALA A 1 78 ? -12.398 -5.682 6.195 1.00 97.94 78 ALA A C 1
ATOM 642 O O . ALA A 1 78 ? -12.531 -5.493 7.407 1.00 97.94 78 ALA A O 1
ATOM 643 N N . VAL A 1 79 ? -11.370 -5.182 5.502 1.00 97.94 79 VAL A N 1
ATOM 644 C CA . VAL A 1 79 ? -10.321 -4.349 6.114 1.00 97.94 79 VAL A CA 1
ATOM 645 C C . VAL A 1 79 ? -10.909 -3.048 6.659 1.00 97.94 79 VAL A C 1
ATOM 647 O O . VAL A 1 79 ? -10.706 -2.707 7.826 1.00 97.94 79 VAL A O 1
ATOM 650 N N . ILE A 1 80 ? -11.718 -2.351 5.856 1.00 98.25 80 ILE A N 1
ATOM 651 C CA . ILE A 1 80 ? -12.410 -1.117 6.263 1.00 98.25 80 ILE A CA 1
ATOM 652 C C . ILE A 1 80 ? -13.341 -1.373 7.455 1.00 98.25 80 ILE A C 1
ATOM 654 O O . ILE A 1 80 ? -13.405 -0.567 8.390 1.00 98.25 80 ILE A O 1
ATOM 658 N N . LYS A 1 81 ? -14.059 -2.499 7.463 1.00 98.19 81 LYS A N 1
ATOM 659 C CA . LYS A 1 81 ? -14.940 -2.898 8.567 1.00 98.19 81 LYS A CA 1
ATOM 660 C C . LYS A 1 81 ? -14.161 -3.094 9.864 1.00 98.19 81 LYS A C 1
ATOM 662 O O . LYS A 1 81 ? -14.621 -2.660 10.922 1.00 98.19 81 LYS A O 1
ATOM 667 N N . GLU A 1 82 ? -12.989 -3.710 9.793 1.00 97.44 82 GLU A N 1
ATOM 668 C CA . GLU A 1 82 ? -12.148 -3.936 10.963 1.00 97.44 82 GLU A CA 1
ATOM 669 C C . GLU A 1 82 ? -11.517 -2.635 11.482 1.00 97.44 82 GLU A C 1
ATOM 671 O O . GLU A 1 82 ? -11.522 -2.393 12.691 1.00 97.44 82 GLU A O 1
ATOM 676 N N . LEU A 1 83 ? -11.082 -1.734 10.596 1.00 97.50 83 LEU A N 1
ATOM 677 C CA . LEU A 1 83 ? -10.643 -0.389 10.990 1.00 97.50 83 LEU A CA 1
ATOM 678 C C . LEU A 1 83 ? -11.775 0.403 11.663 1.00 97.50 83 LEU A C 1
ATOM 680 O O . LEU A 1 83 ? -11.564 1.034 12.698 1.00 97.50 83 LEU A O 1
ATOM 684 N N . ASN A 1 84 ? -13.005 0.304 11.151 1.00 97.69 84 ASN A N 1
ATOM 685 C CA . ASN A 1 84 ? -14.182 0.899 11.789 1.00 97.69 84 ASN A CA 1
ATOM 686 C C . ASN A 1 84 ? -14.482 0.287 13.165 1.00 97.69 84 ASN A C 1
ATOM 688 O O . ASN A 1 84 ? -14.922 0.997 14.074 1.00 97.69 84 ASN A O 1
ATOM 692 N N . ARG A 1 85 ? -14.247 -1.019 13.348 1.00 96.75 85 ARG A N 1
ATOM 693 C CA . ARG A 1 85 ? -14.353 -1.670 14.660 1.00 96.75 85 ARG A CA 1
ATOM 694 C C . ARG A 1 85 ? -13.328 -1.087 15.630 1.00 96.75 85 ARG A C 1
ATOM 696 O O . ARG A 1 85 ? -13.715 -0.715 16.735 1.00 96.75 85 ARG A O 1
ATOM 703 N N . LEU A 1 86 ? -12.066 -0.965 15.207 1.00 95.62 86 LEU A N 1
ATOM 704 C CA . LEU A 1 86 ? -10.998 -0.347 16.001 1.00 95.62 86 LEU A CA 1
ATOM 705 C C . LEU A 1 86 ? -11.332 1.105 16.363 1.00 95.62 86 LEU A C 1
ATOM 707 O O . LEU A 1 86 ? -11.159 1.486 17.517 1.00 95.62 86 LEU A O 1
ATOM 711 N N . LYS A 1 87 ? -11.899 1.878 15.428 1.00 96.31 87 LYS A N 1
ATOM 712 C CA . LYS A 1 87 ? -12.301 3.278 15.653 1.00 96.31 87 LYS A CA 1
ATOM 713 C C . LYS A 1 87 ? -13.289 3.415 16.809 1.00 96.31 87 LYS A C 1
ATOM 715 O O . LYS A 1 87 ? -13.120 4.270 17.668 1.00 96.31 87 LYS A O 1
ATOM 720 N N . LYS A 1 88 ? -14.273 2.513 16.888 1.00 94.81 88 LYS A N 1
ATOM 721 C CA . LYS A 1 88 ? -15.273 2.504 17.970 1.00 94.81 88 LYS A CA 1
ATOM 722 C C . LYS A 1 88 ? -14.681 2.189 19.344 1.00 94.81 88 LYS A C 1
ATOM 724 O O . LYS A 1 88 ? -15.192 2.683 20.343 1.00 94.81 88 LYS A O 1
ATOM 729 N N . ILE A 1 89 ? -13.648 1.346 19.404 1.00 94.56 89 ILE A N 1
ATOM 730 C CA . ILE A 1 89 ? -13.034 0.927 20.675 1.00 94.56 89 ILE A CA 1
ATOM 731 C C . ILE A 1 89 ? -11.832 1.793 21.081 1.00 94.56 89 ILE A C 1
ATOM 733 O O . ILE A 1 89 ? -11.431 1.751 22.240 1.00 94.56 89 ILE A O 1
ATOM 737 N N . GLN A 1 90 ? -11.274 2.585 20.158 1.00 93.56 90 GLN A N 1
ATOM 738 C CA . GLN A 1 90 ? -10.145 3.493 20.387 1.00 93.56 90 GLN A CA 1
ATOM 739 C C . GLN A 1 90 ? -10.482 4.935 19.968 1.00 93.56 90 GLN A C 1
ATOM 741 O O . GLN A 1 90 ? -9.901 5.455 19.014 1.00 93.56 90 GLN A O 1
ATOM 746 N N . PRO A 1 91 ? -11.379 5.627 20.694 1.00 91.69 91 PRO A N 1
ATOM 747 C CA . PRO A 1 91 ? -11.779 6.996 20.351 1.00 91.69 91 PRO A CA 1
ATOM 748 C C . PRO A 1 91 ? -10.609 7.993 20.385 1.00 91.69 91 PRO A C 1
ATOM 750 O O . PRO A 1 91 ? -10.606 8.982 19.666 1.00 91.69 91 PRO A O 1
ATOM 753 N N . LYS A 1 92 ? -9.556 7.717 21.166 1.00 94.62 92 LYS A N 1
ATOM 754 C CA . LYS A 1 92 ? -8.334 8.541 21.200 1.00 94.62 92 LYS A CA 1
ATOM 755 C C . LYS A 1 92 ? -7.550 8.5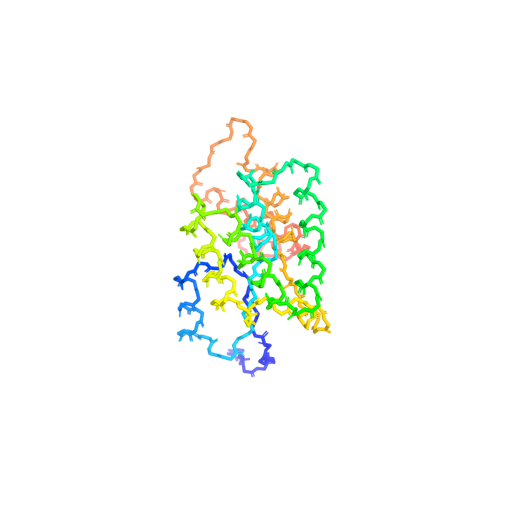31 19.872 1.00 94.62 92 LYS A C 1
ATOM 757 O O . LYS A 1 92 ? -6.663 9.360 19.694 1.00 94.62 92 LYS A O 1
ATOM 762 N N . GLN A 1 93 ? -7.838 7.589 18.971 1.00 95.00 93 GLN A N 1
ATOM 763 C CA . GLN A 1 93 ? -7.154 7.373 17.691 1.00 95.00 93 GLN A CA 1
ATOM 764 C C . GLN A 1 93 ? -8.128 7.557 16.522 1.00 95.00 93 GLN A C 1
ATOM 766 O O . GLN A 1 93 ? -7.838 7.120 15.410 1.00 95.00 93 GLN A O 1
ATOM 771 N N . GLU A 1 94 ? -9.274 8.197 16.763 1.00 94.19 94 GLU A N 1
ATOM 772 C CA . GLU A 1 94 ? -10.339 8.371 15.780 1.00 94.19 94 GLU A CA 1
ATOM 773 C C . GLU A 1 94 ? -9.836 9.018 14.487 1.00 94.19 94 GLU A C 1
ATOM 775 O O . GLU A 1 94 ? -9.972 8.406 13.431 1.00 94.19 94 GLU A O 1
ATOM 780 N N . ASP A 1 95 ? -9.159 10.167 14.570 1.00 95.25 95 ASP A N 1
ATOM 781 C CA . ASP A 1 95 ? -8.627 10.878 13.397 1.00 95.25 95 ASP A CA 1
ATOM 782 C C . ASP A 1 95 ? -7.642 10.025 12.585 1.00 95.25 95 ASP A C 1
ATOM 784 O O . ASP A 1 95 ? -7.646 10.032 11.351 1.00 95.25 95 ASP A O 1
ATOM 788 N N . LEU A 1 96 ? -6.794 9.264 13.284 1.00 95.69 96 LEU A N 1
ATOM 789 C CA . LEU A 1 96 ? -5.813 8.379 12.664 1.00 95.69 96 LEU A CA 1
ATOM 790 C C . LEU A 1 96 ? -6.517 7.252 11.897 1.00 95.69 96 LEU A C 1
ATOM 792 O O . LEU A 1 96 ? -6.182 6.987 10.746 1.00 95.69 96 LEU A O 1
ATOM 796 N N . LEU A 1 97 ? -7.503 6.608 12.521 1.00 97.00 97 LEU A N 1
ATOM 797 C CA . LEU A 1 97 ? -8.264 5.513 11.917 1.00 97.00 97 LEU A CA 1
ATOM 798 C C . LEU A 1 97 ? -9.162 6.006 10.780 1.00 97.00 97 LEU A C 1
ATOM 800 O O . LEU A 1 97 ? -9.255 5.337 9.756 1.00 97.00 97 LEU A O 1
ATOM 804 N N . GLU A 1 98 ? -9.774 7.180 10.925 1.00 97.56 98 GLU A N 1
ATOM 805 C CA . GLU A 1 98 ? -10.600 7.814 9.897 1.00 97.56 98 GLU A CA 1
ATOM 806 C C . GLU A 1 98 ? -9.785 8.116 8.636 1.00 97.56 98 GLU A C 1
ATOM 808 O O . GLU A 1 98 ? -10.218 7.824 7.519 1.00 97.56 98 GLU A O 1
ATOM 813 N N . ARG A 1 99 ? -8.562 8.634 8.797 1.00 96.81 99 ARG A N 1
ATOM 814 C CA . ARG A 1 99 ? -7.641 8.862 7.677 1.00 96.81 99 ARG A CA 1
ATOM 815 C C . ARG A 1 99 ? -7.355 7.573 6.907 1.00 96.81 99 ARG A C 1
ATOM 817 O O . ARG A 1 99 ? -7.412 7.576 5.678 1.00 96.81 99 ARG A O 1
ATOM 824 N N . GLU A 1 100 ? -7.069 6.481 7.610 1.00 96.69 100 GLU A N 1
ATOM 825 C CA . GLU A 1 100 ? -6.775 5.204 6.955 1.00 96.69 100 GLU A CA 1
ATOM 826 C C . GLU A 1 100 ? -8.014 4.563 6.329 1.00 96.69 100 GLU A C 1
ATOM 828 O O . GLU A 1 100 ? -7.937 4.043 5.219 1.00 96.69 100 GLU A O 1
ATOM 833 N N . ILE A 1 101 ? -9.178 4.651 6.976 1.00 97.88 101 ILE A N 1
ATOM 834 C CA . ILE A 1 101 ? -10.456 4.224 6.387 1.00 97.88 101 ILE A CA 1
ATOM 835 C C . ILE A 1 101 ? -10.678 4.939 5.052 1.00 97.88 101 ILE A C 1
ATOM 837 O O . ILE A 1 101 ? -10.981 4.289 4.048 1.00 97.88 101 ILE A O 1
ATOM 841 N N . ASN A 1 102 ? -10.464 6.254 5.012 1.00 97.31 102 ASN A N 1
ATOM 842 C CA . ASN A 1 102 ? -10.577 7.043 3.789 1.00 97.31 102 ASN A CA 1
ATOM 843 C C . ASN A 1 102 ? -9.552 6.624 2.727 1.00 97.31 102 ASN A C 1
ATOM 845 O O . ASN A 1 102 ? -9.900 6.536 1.548 1.00 97.31 102 ASN A O 1
ATOM 849 N N . TYR A 1 103 ? -8.317 6.312 3.126 1.00 96.25 103 TYR A N 1
ATOM 850 C CA . TYR A 1 103 ? -7.294 5.782 2.224 1.00 96.25 103 TYR A CA 1
ATOM 851 C C . TYR A 1 103 ? -7.730 4.455 1.580 1.00 96.25 103 TYR A C 1
ATOM 853 O O . TYR A 1 103 ? -7.801 4.365 0.352 1.00 96.25 103 TYR A O 1
ATOM 861 N N . PHE A 1 104 ? -8.104 3.448 2.376 1.00 96.94 104 PHE A N 1
ATOM 862 C CA . PHE A 1 104 ? -8.537 2.146 1.849 1.00 96.94 104 PHE A CA 1
ATOM 863 C C . PHE A 1 104 ? -9.809 2.251 1.006 1.00 96.94 104 PHE A C 1
ATOM 865 O O . PHE A 1 104 ? -9.903 1.604 -0.034 1.00 96.94 104 PHE A O 1
ATOM 872 N N . THR A 1 105 ? -10.746 3.118 1.394 1.00 97.25 105 THR A N 1
ATOM 873 C CA . THR A 1 105 ? -11.975 3.368 0.625 1.00 97.25 105 THR A CA 1
ATOM 874 C C . THR A 1 105 ? -11.654 3.991 -0.734 1.00 97.25 105 THR A C 1
ATOM 876 O O . THR A 1 105 ? -12.088 3.499 -1.773 1.00 97.25 105 THR A O 1
ATOM 879 N N . LYS A 1 106 ? -10.827 5.044 -0.762 1.00 95.44 106 LYS A N 1
ATOM 880 C CA . LYS A 1 106 ? -10.423 5.724 -2.004 1.00 95.44 106 LYS A CA 1
ATOM 881 C C . LYS A 1 106 ? -9.679 4.793 -2.965 1.00 95.44 106 LYS A C 1
ATOM 883 O O . LYS A 1 106 ? -9.797 4.923 -4.187 1.00 95.44 106 LYS A O 1
ATOM 888 N N . HIS A 1 107 ? -8.876 3.884 -2.421 1.00 95.50 107 HIS A N 1
ATOM 889 C CA . HIS A 1 107 ? -7.990 3.017 -3.187 1.00 95.50 107 HIS A CA 1
ATOM 890 C C . HIS A 1 107 ? -8.512 1.587 -3.380 1.00 95.50 107 HIS A C 1
ATOM 892 O O . HIS A 1 107 ? -7.814 0.782 -3.990 1.00 95.50 107 HIS A O 1
ATOM 898 N N . GLU A 1 108 ? -9.740 1.274 -2.961 1.00 96.19 108 GLU A N 1
ATOM 899 C CA . GLU A 1 108 ? -10.325 -0.072 -3.034 1.00 96.19 108 GLU A CA 1
ATOM 900 C C . GLU A 1 108 ? -10.188 -0.718 -4.420 1.00 96.19 108 GLU A C 1
ATOM 902 O O . GLU A 1 108 ? -9.664 -1.827 -4.554 1.00 96.19 108 GLU A O 1
ATOM 907 N N . HIS A 1 109 ? -10.583 -0.004 -5.477 1.00 95.25 109 HIS A N 1
ATOM 908 C CA . HIS A 1 109 ? -10.506 -0.508 -6.853 1.00 95.25 109 HIS A CA 1
ATOM 909 C C . HIS A 1 109 ? -9.062 -0.756 -7.333 1.00 95.25 109 HIS A C 1
ATOM 911 O O . HIS A 1 109 ? -8.844 -1.512 -8.280 1.00 95.25 109 HIS A O 1
ATOM 917 N N . ARG A 1 110 ? -8.070 -0.149 -6.668 1.00 95.94 110 ARG A N 1
ATOM 918 C CA . ARG A 1 110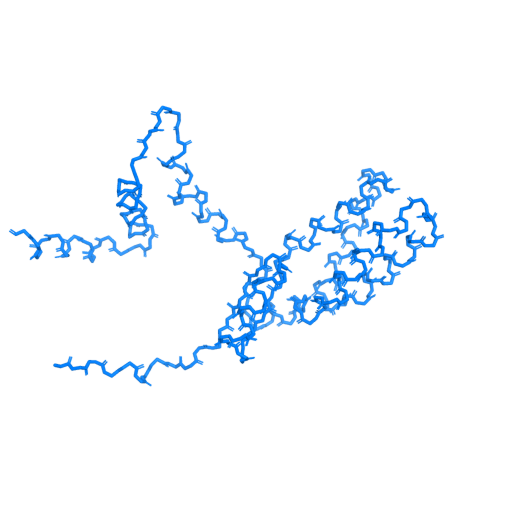 ? -6.630 -0.311 -6.927 1.00 95.94 110 ARG A CA 1
ATOM 919 C C . ARG A 1 110 ? -5.974 -1.368 -6.034 1.00 95.94 110 ARG A C 1
ATOM 921 O O . ARG A 1 110 ? -4.784 -1.624 -6.188 1.00 95.94 110 ARG A O 1
ATOM 928 N N . MET A 1 111 ? -6.718 -1.987 -5.117 1.00 96.56 111 MET A N 1
ATOM 929 C CA . MET A 1 111 ? -6.232 -3.003 -4.169 1.00 96.56 111 MET A CA 1
ATOM 930 C C . MET A 1 111 ? -6.868 -4.384 -4.408 1.00 96.56 111 MET A C 1
ATOM 932 O O . MET A 1 111 ? -6.944 -5.216 -3.509 1.00 96.56 111 MET A O 1
ATOM 936 N N . GLN A 1 112 ? -7.299 -4.647 -5.643 1.00 97.06 112 GLN A N 1
ATOM 937 C CA . GLN A 1 112 ? -7.878 -5.921 -6.088 1.00 97.06 112 GLN A CA 1
ATOM 938 C C . GLN A 1 112 ? -6.772 -6.962 -6.368 1.00 97.06 112 GLN A C 1
ATOM 940 O O . GLN A 1 112 ? -6.597 -7.444 -7.495 1.00 97.06 112 GLN A O 1
ATOM 945 N N . TYR A 1 113 ? -5.947 -7.253 -5.357 1.00 96.12 113 TYR A N 1
ATOM 946 C CA . TYR A 1 113 ? -4.711 -8.025 -5.497 1.00 96.12 113 TYR A CA 1
ATOM 947 C C . TYR A 1 113 ? -4.911 -9.468 -5.960 1.00 96.12 113 TYR A C 1
ATOM 949 O O . TYR A 1 113 ? -4.112 -9.963 -6.759 1.00 96.12 113 TYR A O 1
ATOM 957 N N . GLY A 1 114 ? -5.947 -10.156 -5.487 1.00 95.06 114 GLY A N 1
ATOM 958 C CA . GLY A 1 114 ? -6.294 -11.504 -5.931 1.00 95.06 114 GLY A CA 1
ATOM 959 C C . GLY A 1 114 ?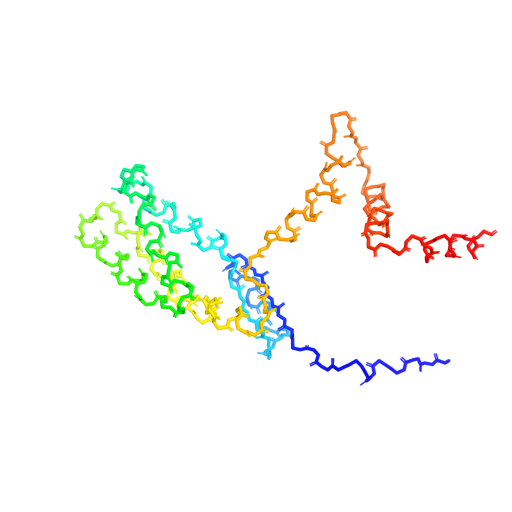 -6.601 -11.523 -7.425 1.00 95.06 114 GLY A C 1
ATOM 960 O O . GLY A 1 114 ? -6.034 -12.322 -8.181 1.00 95.06 114 GLY A O 1
ATOM 961 N N . SER A 1 115 ? -7.424 -10.580 -7.876 1.00 96.00 115 SER A N 1
ATOM 962 C CA . SER A 1 115 ? -7.760 -10.388 -9.287 1.00 96.00 115 SER A CA 1
ATOM 963 C C . SER A 1 115 ? -6.555 -9.985 -10.138 1.00 96.00 115 SER A C 1
ATOM 965 O O . SER A 1 115 ? -6.377 -10.511 -11.240 1.00 96.00 115 SER A O 1
ATOM 967 N N . PHE A 1 116 ? -5.692 -9.095 -9.646 1.00 94.56 116 PHE A N 1
ATOM 968 C CA . PHE A 1 116 ? -4.472 -8.693 -10.352 1.00 94.56 116 PHE A CA 1
ATOM 969 C C . PHE A 1 116 ? -3.485 -9.852 -10.502 1.00 94.56 116 PHE A C 1
ATOM 971 O O . PHE A 1 116 ? -2.965 -10.074 -11.597 1.00 94.56 116 PHE A O 1
ATOM 978 N N . ARG A 1 117 ? -3.294 -10.658 -9.452 1.00 93.31 117 ARG A N 1
ATOM 979 C CA . ARG A 1 117 ? -2.437 -11.850 -9.504 1.00 93.31 117 ARG A CA 1
ATOM 980 C C . ARG A 1 117 ? -2.963 -12.902 -10.474 1.00 93.31 117 ARG A C 1
ATOM 982 O O . ARG A 1 117 ? -2.173 -13.454 -11.233 1.00 93.31 117 ARG A O 1
ATOM 989 N N . LYS A 1 118 ? -4.280 -13.150 -10.508 1.00 93.44 118 LYS A N 1
ATOM 990 C CA . LYS A 1 118 ? -4.906 -14.063 -11.490 1.00 93.44 118 LYS A CA 1
ATOM 991 C C . LYS A 1 118 ? -4.669 -13.616 -12.937 1.00 93.44 118 LYS A C 1
ATOM 993 O O . LYS A 1 118 ? -4.560 -14.456 -13.821 1.00 93.44 118 LYS A O 1
ATOM 998 N N . LYS A 1 119 ? -4.551 -12.305 -13.172 1.00 91.75 119 LYS A N 1
ATOM 999 C CA . LYS A 1 119 ? -4.210 -11.706 -14.476 1.00 91.75 119 LYS A CA 1
ATOM 1000 C C . LYS A 1 119 ? -2.699 -11.669 -14.761 1.00 91.75 119 LYS A C 1
ATOM 1002 O O . LYS A 1 119 ? -2.300 -11.173 -15.809 1.00 91.75 119 LYS A O 1
ATOM 1007 N N . GLY A 1 120 ? -1.864 -12.172 -13.849 1.00 89.69 120 GLY A N 1
ATOM 1008 C CA . GLY A 1 120 ? -0.407 -12.191 -13.985 1.00 89.69 120 GLY A CA 1
ATOM 1009 C C . GLY A 1 120 ? 0.279 -10.850 -13.706 1.00 89.69 120 GLY A C 1
ATOM 1010 O O . GLY A 1 120 ? 1.445 -10.684 -14.057 1.00 89.69 120 GLY A O 1
ATOM 1011 N N . TYR A 1 121 ? -0.413 -9.881 -13.099 1.00 90.44 121 TYR A N 1
ATOM 1012 C CA . TYR A 1 121 ? 0.179 -8.584 -12.775 1.00 90.44 121 TYR A CA 1
ATOM 1013 C C . TYR A 1 121 ? 1.032 -8.644 -11.507 1.00 90.44 121 TYR A C 1
ATOM 1015 O O . TYR A 1 121 ? 0.734 -9.373 -10.557 1.00 90.44 121 TYR A O 1
ATOM 1023 N N . LEU A 1 122 ? 2.084 -7.823 -11.485 1.00 89.69 122 LEU A N 1
ATOM 1024 C CA . LEU A 1 122 ? 2.825 -7.528 -10.265 1.00 89.69 122 LEU A CA 1
ATOM 1025 C C . LEU A 1 122 ? 1.970 -6.634 -9.364 1.00 89.69 122 LEU A C 1
ATOM 1027 O O . LEU A 1 122 ? 1.360 -5.679 -9.834 1.00 89.69 122 LEU A O 1
ATOM 1031 N N . ILE A 1 123 ? 1.950 -6.946 -8.071 1.00 91.19 123 ILE A N 1
ATOM 1032 C CA . ILE A 1 123 ? 1.149 -6.228 -7.065 1.00 91.19 123 ILE A CA 1
ATOM 1033 C C . ILE A 1 123 ? 1.991 -5.461 -6.042 1.00 91.19 123 ILE A C 1
ATOM 1035 O O . ILE A 1 123 ? 1.450 -4.774 -5.188 1.00 91.19 123 ILE A O 1
ATOM 1039 N N . GLY A 1 124 ? 3.310 -5.608 -6.091 1.00 87.38 124 GLY A N 1
ATOM 1040 C CA . GLY A 1 124 ? 4.226 -4.956 -5.165 1.00 87.38 124 GLY A CA 1
ATOM 1041 C C . GLY A 1 124 ? 5.554 -4.694 -5.848 1.00 87.38 124 GLY A C 1
ATOM 1042 O O . GLY A 1 124 ? 5.982 -5.466 -6.713 1.00 87.38 124 GLY A O 1
ATOM 1043 N N . SER A 1 125 ? 6.187 -3.586 -5.487 1.00 79.94 125 SER A N 1
ATOM 1044 C CA . SER A 1 125 ? 7.413 -3.095 -6.110 1.00 79.94 125 SER A CA 1
ATOM 1045 C C . SER A 1 125 ? 8.639 -3.895 -5.700 1.00 79.94 125 SER A C 1
ATOM 1047 O O . SER A 1 125 ? 9.694 -3.677 -6.274 1.00 79.94 125 SER A O 1
ATOM 1049 N N . GLY A 1 126 ? 8.527 -4.875 -4.797 1.00 71.44 126 GLY A N 1
ATOM 1050 C CA . GLY A 1 126 ? 9.642 -5.707 -4.329 1.00 71.44 126 GLY A CA 1
ATOM 1051 C C . GLY A 1 126 ? 10.632 -6.171 -5.419 1.00 71.44 126 GLY A C 1
ATOM 1052 O O . GLY A 1 126 ? 11.842 -6.032 -5.221 1.00 71.44 126 GLY A O 1
ATOM 1053 N N . PRO A 1 127 ? 10.194 -6.663 -6.598 1.00 65.50 127 PRO A N 1
ATOM 1054 C CA . PRO A 1 127 ? 11.102 -6.952 -7.714 1.00 65.50 127 PRO A CA 1
ATOM 1055 C C . PRO A 1 127 ? 11.867 -5.717 -8.228 1.00 65.50 127 PRO A C 1
ATOM 1057 O O . PRO A 1 127 ? 13.075 -5.798 -8.456 1.00 65.50 127 PRO A O 1
ATOM 1060 N N . ILE A 1 128 ? 11.190 -4.573 -8.359 1.00 66.56 128 ILE A N 1
ATOM 1061 C CA . ILE A 1 128 ? 11.764 -3.274 -8.748 1.00 66.56 128 ILE A CA 1
ATOM 1062 C C . ILE A 1 128 ? 12.699 -2.735 -7.659 1.00 66.56 128 ILE A C 1
ATOM 1064 O O . ILE A 1 128 ? 13.804 -2.305 -7.970 1.00 66.56 128 ILE A O 1
ATOM 1068 N N . GLU A 1 129 ? 12.329 -2.800 -6.382 1.00 64.19 129 GLU A N 1
ATOM 1069 C CA . GLU A 1 129 ? 13.176 -2.369 -5.265 1.00 64.19 129 GLU A CA 1
ATOM 1070 C C . GLU A 1 129 ? 14.430 -3.238 -5.122 1.00 64.19 129 GLU A C 1
ATOM 1072 O O . GLU A 1 129 ? 15.527 -2.736 -4.862 1.00 64.19 129 GLU A O 1
ATOM 1077 N N . SER A 1 130 ? 14.294 -4.549 -5.338 1.00 61.25 130 SER A N 1
ATOM 1078 C CA . SER A 1 130 ? 15.419 -5.485 -5.391 1.00 61.25 130 SER A CA 1
ATOM 1079 C C . SER A 1 130 ? 16.342 -5.163 -6.566 1.00 61.25 130 SER A C 1
ATOM 1081 O O . SER A 1 130 ? 17.563 -5.112 -6.392 1.00 61.25 130 SER A O 1
ATOM 1083 N N . ALA A 1 131 ? 15.777 -4.860 -7.740 1.00 58.59 131 ALA A N 1
ATOM 1084 C CA . ALA A 1 131 ? 16.538 -4.384 -8.889 1.00 58.59 131 ALA A CA 1
ATOM 1085 C C . ALA A 1 131 ? 17.231 -3.050 -8.584 1.00 58.59 131 ALA A C 1
ATOM 1087 O O . ALA A 1 131 ? 18.427 -2.939 -8.803 1.00 58.59 131 ALA A O 1
ATOM 1088 N N . HIS A 1 132 ? 16.559 -2.071 -7.980 1.00 61.22 132 HIS A N 1
ATOM 1089 C CA . HIS A 1 132 ? 17.165 -0.804 -7.566 1.00 61.22 132 HIS A CA 1
ATOM 1090 C C . HIS A 1 132 ? 18.321 -1.012 -6.572 1.00 61.22 132 HIS A C 1
ATOM 1092 O O . HIS A 1 132 ? 19.400 -0.430 -6.720 1.00 61.22 132 HIS A O 1
ATOM 1098 N N . ARG A 1 133 ? 18.157 -1.909 -5.593 1.00 64.56 133 ARG A N 1
ATOM 1099 C CA . ARG A 1 133 ? 19.216 -2.267 -4.638 1.00 64.56 133 ARG A CA 1
ATOM 1100 C C . ARG A 1 133 ? 20.419 -2.912 -5.333 1.00 64.56 133 ARG A C 1
ATOM 1102 O O . ARG A 1 133 ? 21.560 -2.550 -5.045 1.00 64.56 133 ARG A O 1
ATOM 1109 N N . LYS A 1 134 ? 20.184 -3.836 -6.267 1.00 61.06 134 LYS A N 1
ATOM 1110 C CA . LYS A 1 134 ? 21.243 -4.545 -7.009 1.00 61.06 134 LYS A CA 1
ATOM 1111 C C . LYS A 1 134 ? 21.914 -3.673 -8.073 1.00 61.06 134 LYS A C 1
ATOM 1113 O O . LYS A 1 134 ? 23.138 -3.628 -8.157 1.00 61.06 134 LYS A O 1
ATOM 1118 N N . VAL A 1 135 ? 21.134 -2.966 -8.879 1.00 62.38 135 VAL A N 1
ATOM 1119 C CA . VAL A 1 135 ? 21.596 -2.147 -10.005 1.00 62.38 135 VAL A CA 1
ATOM 1120 C C . VAL A 1 135 ? 22.205 -0.846 -9.493 1.00 62.38 135 VAL A C 1
ATOM 1122 O O . VAL A 1 135 ? 23.302 -0.506 -9.903 1.00 62.38 135 VAL A O 1
ATOM 1125 N N . ILE A 1 136 ? 21.570 -0.130 -8.567 1.00 70.00 136 ILE A N 1
ATOM 1126 C CA . ILE A 1 136 ? 22.049 1.197 -8.156 1.00 70.00 136 ILE A CA 1
ATOM 1127 C C . ILE A 1 136 ? 22.876 1.097 -6.873 1.00 70.00 136 ILE A C 1
ATOM 1129 O O . ILE A 1 136 ? 24.073 1.393 -6.867 1.00 70.00 136 ILE A O 1
ATOM 1133 N N . GLN A 1 137 ? 22.273 0.628 -5.779 1.00 70.88 137 GLN A N 1
ATOM 1134 C CA . GLN A 1 137 ? 22.873 0.794 -4.448 1.00 70.88 137 GLN A CA 1
ATOM 1135 C C . GLN A 1 137 ? 24.176 0.009 -4.254 1.00 70.88 137 GLN A C 1
ATOM 1137 O O . GLN A 1 137 ? 25.133 0.561 -3.717 1.00 70.88 137 GLN A O 1
ATOM 1142 N N . GLN A 1 138 ? 24.259 -1.235 -4.740 1.00 72.62 138 GLN A N 1
ATOM 1143 C CA . GLN A 1 138 ? 25.461 -2.073 -4.591 1.00 72.62 138 GLN A CA 1
ATOM 1144 C C . GLN A 1 138 ? 26.738 -1.477 -5.201 1.00 72.62 138 GLN A C 1
ATOM 1146 O O . GLN A 1 138 ? 27.832 -1.928 -4.869 1.00 72.62 138 GLN A O 1
ATOM 1151 N N . ARG A 1 139 ? 26.631 -0.502 -6.110 1.00 72.19 139 ARG A N 1
ATOM 1152 C CA . ARG A 1 139 ? 27.802 0.066 -6.792 1.00 72.19 139 ARG A CA 1
ATOM 1153 C C . ARG A 1 139 ? 27.947 1.560 -6.663 1.00 72.19 139 ARG A C 1
ATOM 1155 O O . ARG A 1 139 ? 29.074 2.027 -6.783 1.00 72.19 139 ARG A O 1
ATOM 1162 N N . LEU A 1 140 ? 26.843 2.267 -6.452 1.00 74.88 140 LEU A N 1
ATOM 1163 C CA . LEU A 1 140 ? 26.805 3.726 -6.432 1.00 74.88 140 LEU A CA 1
ATOM 1164 C C . LEU A 1 140 ? 26.669 4.294 -5.013 1.00 74.88 140 LEU A C 1
ATOM 1166 O O . LEU A 1 140 ? 26.794 5.502 -4.845 1.00 74.88 140 LEU A O 1
ATOM 1170 N N . LYS A 1 141 ? 26.430 3.444 -4.000 1.00 76.25 141 LYS A N 1
ATOM 1171 C CA . LYS A 1 141 ? 26.257 3.837 -2.589 1.00 76.25 141 LYS A CA 1
ATOM 1172 C C . LYS A 1 141 ? 27.321 3.225 -1.658 1.00 76.25 141 LYS A C 1
ATOM 1174 O O . LYS A 1 141 ? 27.035 2.954 -0.494 1.00 76.25 141 LYS A O 1
ATOM 1179 N N . LEU A 1 142 ? 28.535 2.970 -2.158 1.00 78.31 142 LEU A N 1
ATOM 1180 C CA . LEU A 1 142 ? 29.650 2.480 -1.331 1.00 78.31 142 LEU A CA 1
ATOM 1181 C C . LEU A 1 142 ? 30.409 3.646 -0.676 1.00 78.31 142 LEU A C 1
ATOM 1183 O O . LEU A 1 142 ? 30.393 4.773 -1.173 1.00 78.31 142 LEU A O 1
ATOM 1187 N N . SER A 1 143 ? 31.083 3.368 0.444 1.00 77.44 143 SER A N 1
ATOM 1188 C CA . SER A 1 143 ? 31.821 4.387 1.202 1.00 77.44 143 SER A CA 1
ATOM 1189 C C . SER A 1 143 ? 32.883 5.083 0.342 1.00 77.44 143 SER A C 1
ATOM 1191 O O . SER A 1 143 ? 33.593 4.436 -0.426 1.00 77.44 143 SER A O 1
ATOM 1193 N N . GLY A 1 144 ? 32.978 6.409 0.466 1.00 81.75 144 GLY A N 1
ATOM 1194 C CA . GLY A 1 144 ? 33.961 7.236 -0.244 1.00 81.75 144 GLY A CA 1
ATOM 1195 C C . GLY A 1 144 ? 33.613 7.591 -1.695 1.00 81.75 144 GLY A C 1
ATOM 1196 O O . GLY A 1 144 ? 34.353 8.347 -2.320 1.00 81.75 144 GLY A O 1
ATOM 1197 N N . GLN A 1 145 ? 32.496 7.103 -2.244 1.00 84.38 145 GLN A N 1
ATOM 1198 C CA . GLN A 1 145 ? 32.104 7.418 -3.619 1.00 84.38 145 GLN A CA 1
ATOM 1199 C C . GLN A 1 145 ? 31.452 8.801 -3.735 1.00 84.38 145 GLN A C 1
ATOM 1201 O O . GLN A 1 145 ? 30.558 9.155 -2.966 1.00 84.38 145 GLN A O 1
ATOM 1206 N N . ARG A 1 146 ? 31.870 9.569 -4.745 1.00 78.44 146 ARG A N 1
ATOM 1207 C CA . ARG A 1 146 ? 31.233 10.821 -5.167 1.00 78.44 146 ARG A CA 1
ATOM 1208 C C . ARG A 1 146 ? 31.038 10.776 -6.674 1.00 78.44 146 ARG A C 1
ATOM 1210 O O . ARG A 1 146 ? 31.957 10.412 -7.401 1.00 78.44 146 ARG A O 1
ATOM 1217 N N . TRP A 1 147 ? 29.850 11.151 -7.128 1.00 83.25 147 TRP A N 1
ATOM 1218 C CA . TRP A 1 147 ? 29.478 11.105 -8.536 1.00 83.25 147 TRP A CA 1
ATOM 1219 C C . TRP A 1 147 ? 29.050 12.491 -9.001 1.00 83.25 147 TRP A C 1
ATOM 1221 O O . TRP A 1 147 ? 28.301 13.177 -8.308 1.00 83.25 147 TRP A O 1
ATOM 1231 N N . THR A 1 148 ? 29.492 12.892 -10.189 1.00 88.50 148 THR A N 1
ATOM 1232 C CA . THR A 1 148 ? 28.813 13.950 -10.943 1.00 88.50 148 THR A CA 1
ATOM 1233 C C . THR A 1 148 ? 27.537 13.371 -11.557 1.00 88.50 148 THR A C 1
ATOM 1235 O O . THR A 1 148 ? 27.458 12.161 -11.772 1.00 88.50 148 THR A O 1
ATOM 1238 N N . MET A 1 149 ? 26.541 14.201 -11.881 1.00 81.00 149 MET A N 1
ATOM 1239 C CA . MET A 1 149 ? 25.297 13.716 -12.505 1.00 81.00 149 MET A CA 1
ATOM 1240 C C . MET A 1 149 ? 25.556 12.945 -13.807 1.00 81.00 149 MET A C 1
ATOM 1242 O O . MET A 1 149 ? 24.991 11.873 -14.013 1.00 81.00 149 MET A O 1
ATOM 1246 N N . ALA A 1 150 ? 26.471 13.441 -14.645 1.00 85.19 150 ALA A N 1
ATOM 1247 C CA . ALA A 1 150 ? 26.873 12.760 -15.873 1.00 85.19 150 ALA A CA 1
ATOM 1248 C C . ALA A 1 150 ? 27.554 11.407 -15.592 1.00 85.19 150 ALA A C 1
ATOM 1250 O O . ALA A 1 150 ? 27.216 10.403 -16.217 1.00 85.19 150 ALA A O 1
ATOM 1251 N N . GLY A 1 151 ? 28.469 11.355 -14.616 1.00 83.69 151 GLY A N 1
ATOM 1252 C CA . GLY A 1 151 ? 29.152 10.116 -14.233 1.00 83.69 151 GLY A CA 1
ATOM 1253 C C . GLY A 1 151 ? 28.211 9.082 -13.609 1.00 83.69 151 GLY A C 1
ATOM 1254 O O . GLY A 1 151 ? 28.318 7.892 -13.904 1.00 83.69 151 GLY A O 1
ATOM 1255 N N . LEU A 1 152 ? 27.248 9.534 -12.798 1.00 84.50 152 LEU A N 1
ATOM 1256 C CA . LEU A 1 152 ? 26.198 8.692 -12.228 1.00 84.50 152 LEU A CA 1
ATOM 1257 C C . LEU A 1 152 ? 25.346 8.070 -13.338 1.00 84.50 152 LEU A C 1
ATOM 1259 O O . LEU A 1 152 ? 25.175 6.853 -13.367 1.00 84.50 152 LEU A O 1
ATOM 1263 N N . GLN A 1 153 ? 24.854 8.895 -14.267 1.00 82.94 153 GLN A N 1
ATOM 1264 C CA . GLN A 1 153 ? 24.014 8.439 -15.371 1.00 82.94 153 GLN A CA 1
ATOM 1265 C C . GLN A 1 153 ? 24.746 7.422 -16.252 1.00 82.94 153 GLN A C 1
ATOM 1267 O O . GLN A 1 153 ? 24.190 6.367 -16.546 1.00 82.94 153 GLN A O 1
ATOM 1272 N N . ALA A 1 154 ? 26.003 7.695 -16.617 1.00 84.94 154 ALA A N 1
ATOM 1273 C CA . ALA A 1 154 ? 26.815 6.772 -17.406 1.00 84.94 154 ALA A CA 1
ATOM 1274 C C . ALA A 1 154 ? 26.968 5.410 -16.707 1.00 84.94 154 ALA A C 1
ATOM 1276 O O . ALA A 1 154 ? 26.733 4.365 -17.314 1.00 84.94 154 ALA A O 1
ATOM 1277 N N . MET A 1 155 ? 27.284 5.408 -15.409 1.00 84.25 155 MET A N 1
ATOM 1278 C CA . MET A 1 155 ? 27.424 4.170 -14.641 1.00 84.25 155 MET A CA 1
ATOM 1279 C C . MET A 1 155 ? 26.116 3.394 -14.491 1.00 84.25 155 MET A C 1
ATOM 1281 O O . MET A 1 155 ? 26.135 2.164 -14.562 1.00 84.25 155 MET A O 1
ATOM 1285 N N . VAL A 1 156 ? 24.989 4.084 -14.292 1.00 84.06 156 VAL A N 1
ATOM 1286 C CA . VAL A 1 156 ? 23.666 3.445 -14.264 1.00 84.06 156 VAL A CA 1
ATOM 1287 C C . VAL A 1 156 ? 23.378 2.786 -15.612 1.00 84.06 156 VAL A C 1
ATOM 1289 O O . VAL A 1 156 ? 23.036 1.607 -15.629 1.00 84.06 156 VAL A O 1
ATOM 1292 N N . THR A 1 157 ? 23.591 3.488 -16.729 1.00 82.62 157 THR A N 1
ATOM 1293 C CA . THR A 1 157 ? 23.364 2.955 -18.084 1.00 82.62 157 THR A CA 1
ATOM 1294 C C . THR A 1 157 ? 24.186 1.692 -18.350 1.00 82.62 157 THR A C 1
ATOM 1296 O O . THR A 1 157 ? 23.627 0.673 -18.755 1.00 82.62 157 THR A O 1
ATOM 1299 N N . LEU A 1 158 ? 25.491 1.710 -18.048 1.00 83.88 158 LEU A N 1
ATOM 1300 C CA . LEU A 1 158 ? 26.363 0.535 -18.201 1.00 83.88 158 LEU A CA 1
ATOM 1301 C C . LEU A 1 158 ? 25.871 -0.655 -17.368 1.00 83.88 158 LEU A C 1
ATOM 1303 O O . LEU A 1 158 ? 25.898 -1.803 -17.811 1.00 83.88 158 LEU A O 1
ATOM 1307 N N . ARG A 1 159 ? 25.416 -0.386 -16.143 1.00 81.75 159 ARG A N 1
ATOM 1308 C CA . ARG A 1 159 ? 24.996 -1.423 -15.202 1.00 81.75 159 ARG A CA 1
ATOM 1309 C C . ARG A 1 159 ? 23.632 -2.010 -15.546 1.00 81.75 159 ARG A C 1
ATOM 1311 O O . ARG A 1 159 ? 23.442 -3.208 -15.351 1.00 81.75 159 ARG A O 1
ATOM 1318 N N . VAL A 1 160 ? 22.721 -1.200 -16.083 1.00 82.62 160 VAL A N 1
ATOM 1319 C CA . VAL A 1 160 ? 21.459 -1.673 -16.663 1.00 82.62 160 VAL A CA 1
ATOM 1320 C C . VAL A 1 160 ? 21.751 -2.596 -17.841 1.00 82.62 160 VAL A C 1
ATOM 1322 O O . VAL A 1 160 ? 21.303 -3.734 -17.797 1.00 82.62 160 VAL A O 1
ATOM 1325 N N . ALA A 1 161 ? 22.580 -2.172 -18.804 1.00 81.00 161 ALA A N 1
ATOM 1326 C CA . ALA A 1 161 ? 22.940 -2.989 -19.969 1.00 81.00 161 ALA A CA 1
ATOM 1327 C C . ALA A 1 161 ? 23.607 -4.322 -19.582 1.00 81.00 161 ALA A C 1
ATOM 1329 O O . ALA A 1 161 ? 23.317 -5.366 -20.160 1.00 81.00 161 ALA A O 1
ATOM 1330 N N . TYR A 1 162 ? 24.480 -4.313 -18.569 1.00 80.81 162 TYR A N 1
ATOM 1331 C CA . TYR A 1 162 ? 25.100 -5.537 -18.061 1.00 80.81 162 TYR A CA 1
ATOM 1332 C C . TYR A 1 162 ? 24.077 -6.495 -17.428 1.00 80.81 162 TYR A C 1
ATOM 1334 O O . TYR A 1 162 ? 24.092 -7.691 -17.708 1.00 80.81 162 TYR A O 1
ATOM 1342 N N . LEU A 1 163 ? 23.179 -5.984 -16.578 1.00 78.69 163 LEU A N 1
ATOM 1343 C CA . LEU A 1 163 ? 22.226 -6.811 -15.826 1.00 78.69 163 LEU A CA 1
ATOM 1344 C C . LEU A 1 163 ? 21.000 -7.239 -16.644 1.00 78.69 163 LEU A C 1
ATOM 1346 O O . LEU A 1 163 ? 20.388 -8.249 -16.304 1.00 78.69 163 LEU A O 1
ATOM 1350 N N . SER A 1 164 ? 20.651 -6.511 -17.708 1.00 78.38 164 SER A N 1
ATOM 1351 C CA . SER A 1 164 ? 19.603 -6.900 -18.661 1.00 78.38 164 SER A CA 1
ATOM 1352 C C . SER A 1 164 ? 20.082 -7.906 -19.714 1.00 78.38 164 SER A C 1
ATOM 1354 O O . SER A 1 164 ? 19.269 -8.404 -20.485 1.00 78.38 164 SER A O 1
ATOM 1356 N N . GLY A 1 165 ? 21.384 -8.224 -19.754 1.00 82.06 165 GLY A N 1
ATOM 1357 C CA . GLY A 1 165 ? 21.977 -9.086 -20.782 1.00 82.06 165 GLY A CA 1
ATOM 1358 C C . GLY A 1 165 ? 22.228 -8.380 -22.120 1.00 82.06 165 GLY A C 1
ATOM 1359 O O . GLY A 1 165 ? 22.661 -9.017 -23.076 1.00 82.06 165 GLY A O 1
ATOM 1360 N N . GLU A 1 166 ? 22.023 -7.064 -22.191 1.00 83.19 166 GLU A N 1
ATOM 1361 C CA . GLU A 1 166 ? 22.225 -6.238 -23.391 1.00 83.19 166 GLU A CA 1
ATOM 1362 C C . GLU A 1 166 ? 23.673 -5.743 -23.555 1.00 83.19 166 GLU A C 1
ATOM 1364 O O . GLU A 1 166 ? 23.968 -4.871 -24.373 1.00 83.19 166 GLU A O 1
ATOM 1369 N N . TRP A 1 167 ? 24.617 -6.317 -22.809 1.00 84.12 167 TRP A N 1
ATOM 1370 C CA . TRP A 1 167 ? 26.037 -5.991 -22.923 1.00 84.12 167 TRP A CA 1
ATOM 1371 C C . TRP A 1 167 ? 26.588 -6.087 -24.360 1.00 84.12 167 TRP A C 1
ATOM 1373 O O . TRP A 1 167 ? 27.318 -5.180 -24.765 1.00 84.12 167 TRP A O 1
ATOM 1383 N N . PRO A 1 168 ? 26.229 -7.104 -25.176 1.00 84.25 168 PRO A N 1
ATOM 1384 C CA . PRO A 1 168 ? 26.694 -7.176 -26.561 1.00 84.25 168 PRO A CA 1
ATOM 1385 C C . PRO A 1 168 ? 26.257 -5.978 -27.417 1.00 84.25 168 PRO A C 1
ATOM 1387 O O . PRO A 1 168 ? 27.062 -5.471 -28.193 1.00 84.25 168 PRO A O 1
ATOM 1390 N N . LEU A 1 169 ? 25.026 -5.482 -27.230 1.00 80.88 169 LEU A N 1
ATOM 1391 C CA . LEU A 1 169 ? 24.491 -4.316 -27.946 1.00 80.88 169 LEU A CA 1
ATOM 1392 C C . LEU A 1 169 ? 25.327 -3.061 -27.659 1.00 80.88 169 LEU A C 1
ATOM 1394 O O . LEU A 1 169 ? 25.663 -2.302 -28.567 1.00 80.88 169 LEU A O 1
ATOM 1398 N N . LEU A 1 170 ? 25.695 -2.863 -26.392 1.00 80.69 170 LEU A N 1
ATOM 1399 C CA . LEU A 1 170 ? 26.529 -1.746 -25.961 1.00 80.69 170 LEU A CA 1
ATOM 1400 C C . LEU A 1 170 ? 27.937 -1.810 -26.574 1.00 80.69 170 LEU A C 1
ATOM 1402 O O . LEU A 1 170 ? 28.446 -0.792 -27.040 1.00 80.69 170 LEU A O 1
ATOM 1406 N N . ILE A 1 171 ? 28.560 -2.993 -26.593 1.00 83.00 171 ILE A N 1
ATOM 1407 C CA . ILE A 1 171 ? 29.876 -3.187 -27.223 1.00 83.00 171 ILE A CA 1
ATOM 1408 C C . ILE A 1 171 ? 29.819 -2.849 -28.716 1.00 83.00 171 ILE A C 1
ATOM 1410 O O . ILE A 1 171 ? 30.719 -2.182 -29.227 1.00 83.00 171 ILE A O 1
ATOM 1414 N N . ASP A 1 172 ? 28.759 -3.266 -29.403 1.00 82.94 172 ASP A N 1
ATOM 1415 C CA . ASP A 1 172 ? 28.552 -2.957 -30.817 1.00 82.94 172 ASP A CA 1
ATOM 1416 C C . ASP A 1 172 ? 28.368 -1.456 -31.073 1.00 82.94 172 ASP A C 1
ATOM 1418 O O . ASP A 1 172 ? 28.908 -0.922 -32.043 1.00 82.94 172 ASP A O 1
ATOM 1422 N N . LEU A 1 173 ? 27.651 -0.754 -30.191 1.00 80.69 173 LEU A N 1
ATOM 1423 C CA . LEU A 1 173 ? 27.484 0.700 -30.263 1.00 80.69 173 LEU A CA 1
ATOM 1424 C C . LEU A 1 173 ? 28.810 1.443 -30.067 1.00 80.69 173 LEU A C 1
ATOM 1426 O O . LEU A 1 173 ? 29.105 2.365 -30.823 1.00 80.69 173 LEU A O 1
ATOM 1430 N N . ILE A 1 174 ? 29.632 1.023 -29.099 1.00 78.56 174 ILE A N 1
ATOM 1431 C CA . ILE A 1 174 ? 30.947 1.633 -28.845 1.00 78.56 174 ILE A CA 1
ATOM 1432 C C . ILE A 1 174 ? 31.867 1.429 -30.050 1.00 78.56 174 ILE A C 1
ATOM 1434 O O . ILE A 1 174 ? 32.481 2.386 -30.513 1.00 78.56 174 ILE A O 1
ATOM 1438 N N . LYS A 1 175 ? 31.915 0.211 -30.606 1.00 78.19 175 LYS A N 1
ATOM 1439 C CA . LYS A 1 175 ? 32.723 -0.103 -31.796 1.00 78.19 175 LYS A CA 1
ATOM 1440 C C . LYS A 1 175 ? 32.331 0.713 -33.028 1.00 78.19 175 LYS A C 1
ATOM 1442 O O . LYS A 1 175 ? 33.190 0.981 -33.852 1.00 78.19 175 LYS A O 1
ATOM 1447 N N . LYS A 1 176 ? 31.055 1.085 -33.166 1.00 74.62 176 LYS A N 1
ATOM 1448 C CA . LYS A 1 176 ? 30.554 1.927 -34.269 1.00 74.62 176 LYS A CA 1
ATOM 1449 C C . LYS A 1 176 ? 30.802 3.423 -34.061 1.00 74.62 176 LYS A C 1
ATOM 1451 O O . LYS A 1 176 ? 30.744 4.175 -35.026 1.00 74.62 176 LYS A O 1
ATOM 1456 N N . ALA A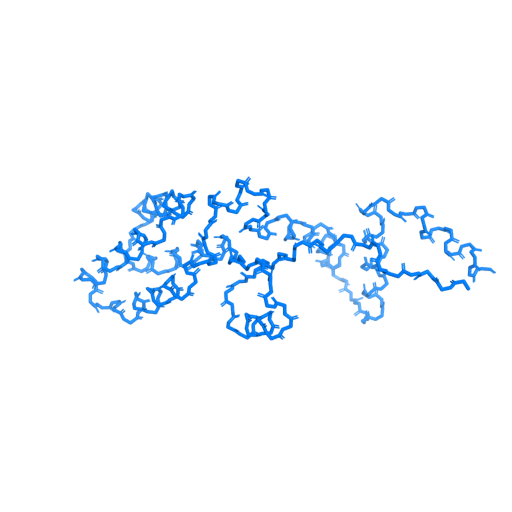 1 177 ? 31.012 3.848 -32.817 1.00 69.00 177 ALA A N 1
ATOM 1457 C CA . ALA A 1 177 ? 31.322 5.230 -32.453 1.00 69.00 177 ALA A CA 1
ATOM 1458 C C . ALA A 1 177 ? 32.837 5.506 -32.352 1.00 69.00 177 ALA A C 1
ATOM 1460 O O . ALA A 1 177 ? 33.221 6.643 -32.077 1.00 69.00 177 ALA A O 1
ATOM 1461 N N . SER A 1 178 ? 33.661 4.464 -32.527 1.00 50.22 178 SER A N 1
ATOM 1462 C CA . SER A 1 178 ? 35.131 4.498 -32.574 1.00 50.22 178 SER A CA 1
ATOM 1463 C C . SER A 1 178 ? 35.606 4.643 -34.014 1.00 50.22 178 SER A C 1
ATOM 1465 O O . SER A 1 178 ? 36.613 5.349 -34.221 1.00 50.22 178 SER A O 1
#